Protein AF-D4LXI1-F1 (afdb_monomer_lite)

Radius of gyration: 21.71 Å; chains: 1; bounding box: 49×31×59 Å

Structure (mmCIF, N/CA/C/O backbone):
data_AF-D4LXI1-F1
#
_entry.id   AF-D4LXI1-F1
#
loop_
_atom_site.group_PDB
_atom_site.id
_atom_site.type_symbol
_atom_site.label_atom_id
_atom_site.label_alt_id
_atom_site.label_comp_id
_atom_site.label_asym_id
_atom_site.label_entity_id
_atom_site.label_seq_id
_atom_site.pdbx_PDB_ins_code
_atom_site.Cartn_x
_atom_site.Cartn_y
_atom_site.Cartn_z
_atom_site.occupancy
_atom_site.B_iso_or_equiv
_atom_site.auth_seq_id
_atom_site.auth_comp_id
_atom_site.auth_asym_id
_atom_site.auth_atom_id
_atom_site.pdbx_PDB_model_num
ATOM 1 N N . MET A 1 1 ? 16.038 -14.387 -35.114 1.00 45.03 1 MET A N 1
ATOM 2 C CA . MET A 1 1 ? 17.245 -13.726 -34.577 1.00 45.03 1 MET A CA 1
ATOM 3 C C . MET A 1 1 ? 17.012 -13.457 -33.101 1.00 45.03 1 MET A C 1
ATOM 5 O O . MET A 1 1 ? 16.134 -12.674 -32.766 1.00 45.03 1 MET A O 1
ATOM 9 N N . SER A 1 2 ? 17.693 -14.197 -32.230 1.00 58.06 2 SER A N 1
ATOM 10 C CA . SER A 1 2 ? 17.519 -14.111 -30.778 1.00 58.06 2 SER A CA 1
ATOM 11 C C . SER A 1 2 ? 18.462 -13.041 -30.242 1.00 58.06 2 SER A C 1
ATOM 13 O O . SER A 1 2 ? 19.672 -13.196 -30.340 1.00 58.06 2 SER A O 1
ATOM 15 N N . ASP A 1 3 ? 17.920 -11.965 -29.677 1.00 69.50 3 ASP A N 1
ATOM 16 C CA . ASP A 1 3 ? 18.653 -10.785 -29.184 1.00 69.50 3 ASP A CA 1
ATOM 17 C C . ASP A 1 3 ? 19.659 -11.076 -28.043 1.00 69.50 3 ASP A C 1
ATOM 19 O O . ASP A 1 3 ? 20.206 -10.149 -27.469 1.00 69.50 3 ASP A O 1
ATOM 23 N N . GLY A 1 4 ? 19.861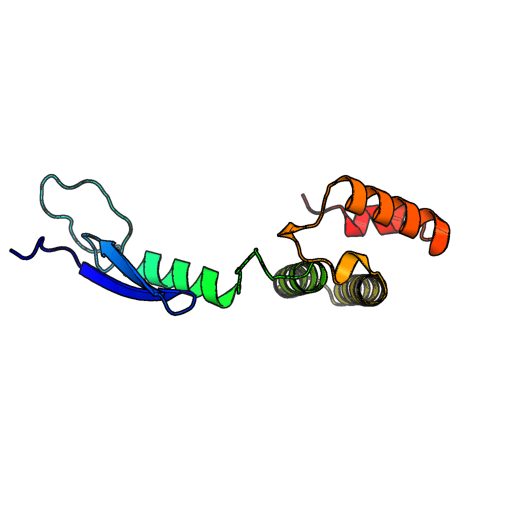 -12.335 -27.634 1.00 78.38 4 GLY A N 1
ATOM 24 C CA . GLY A 1 4 ? 20.739 -12.723 -26.517 1.00 78.38 4 GLY A CA 1
ATOM 25 C C . GLY A 1 4 ? 20.258 -12.277 -25.128 1.00 78.38 4 GLY A C 1
ATOM 26 O O . GLY A 1 4 ? 20.952 -12.484 -24.139 1.00 78.38 4 GLY A O 1
ATOM 27 N N . ARG A 1 5 ? 19.074 -11.661 -25.041 1.00 82.19 5 ARG A N 1
ATOM 28 C CA . ARG A 1 5 ? 18.458 -11.210 -23.789 1.00 82.19 5 ARG A CA 1
ATOM 29 C C . ARG A 1 5 ? 17.729 -12.351 -23.096 1.00 82.19 5 ARG A C 1
ATOM 31 O O . ARG A 1 5 ? 16.974 -13.090 -23.729 1.00 82.19 5 ARG A O 1
ATOM 38 N N . TYR A 1 6 ? 17.864 -12.412 -21.779 1.00 83.94 6 TYR A N 1
ATOM 39 C CA . TYR A 1 6 ? 17.017 -13.243 -20.941 1.00 83.94 6 TYR A CA 1
ATOM 40 C C . TYR A 1 6 ? 15.598 -12.683 -20.911 1.00 83.94 6 TYR A C 1
ATOM 42 O O . TYR A 1 6 ? 15.401 -11.463 -20.866 1.00 83.94 6 TYR A O 1
ATOM 50 N N . ARG A 1 7 ? 14.610 -13.581 -20.924 1.00 86.81 7 ARG A N 1
ATOM 51 C CA . ARG A 1 7 ? 13.185 -13.251 -20.887 1.00 86.81 7 ARG A CA 1
ATOM 52 C C . ARG A 1 7 ? 12.528 -13.930 -19.696 1.00 86.81 7 ARG A C 1
ATOM 54 O O . ARG A 1 7 ? 12.657 -15.138 -19.534 1.00 86.81 7 ARG A O 1
ATOM 61 N N . TYR A 1 8 ? 11.754 -13.161 -18.944 1.00 84.44 8 TYR A N 1
ATOM 62 C 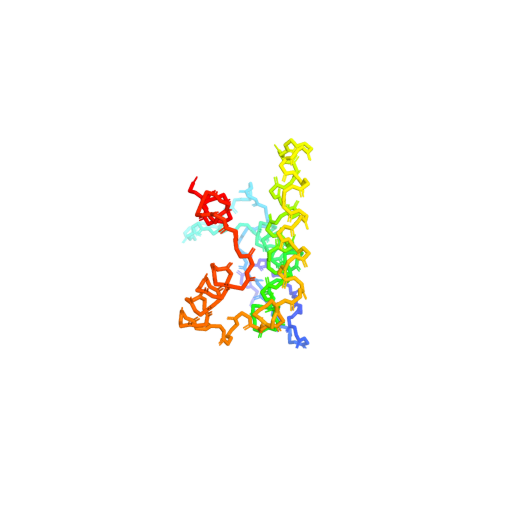CA . TYR A 1 8 ? 10.823 -13.671 -17.943 1.00 84.44 8 TYR A CA 1
ATOM 63 C C . TYR A 1 8 ? 9.401 -13.282 -18.343 1.00 84.44 8 TYR A C 1
ATOM 65 O O . TYR A 1 8 ? 9.165 -12.134 -18.722 1.00 84.44 8 TYR A O 1
ATOM 73 N N . PHE A 1 9 ? 8.454 -14.216 -18.296 1.00 85.75 9 PHE A N 1
ATOM 74 C CA . PHE A 1 9 ? 7.046 -13.934 -18.577 1.00 85.75 9 PHE A CA 1
ATOM 75 C C . PHE A 1 9 ? 6.204 -14.146 -17.323 1.00 85.75 9 PHE A C 1
ATOM 77 O O . PHE A 1 9 ? 6.465 -15.045 -16.530 1.00 85.75 9 PHE A O 1
ATOM 84 N N . TYR A 1 10 ? 5.191 -13.306 -17.154 1.00 82.31 10 TYR A N 1
ATOM 85 C CA . TYR A 1 10 ? 4.307 -13.323 -15.995 1.00 82.31 10 TYR A CA 1
ATOM 86 C C . TYR A 1 10 ? 2.915 -12.828 -16.379 1.00 82.31 10 TYR A C 1
ATOM 88 O O . TYR A 1 10 ? 2.738 -12.191 -17.419 1.00 82.31 10 TYR A O 1
ATOM 96 N N . TYR A 1 11 ? 1.921 -13.121 -15.546 1.00 75.75 11 TYR A N 1
ATOM 97 C CA . TYR A 1 11 ? 0.538 -12.714 -15.773 1.00 75.75 11 TYR A CA 1
ATOM 98 C C . TYR A 1 11 ? 0.142 -11.614 -14.797 1.00 75.75 11 TYR A C 1
ATOM 100 O O . TYR A 1 11 ? 0.356 -11.734 -13.595 1.00 75.75 11 TYR A O 1
ATOM 108 N N . VAL A 1 12 ? -0.473 -10.553 -15.318 1.00 74.44 12 VAL A N 1
ATOM 109 C CA . VAL A 1 12 ? -1.091 -9.495 -14.511 1.00 74.44 12 VAL A CA 1
ATOM 110 C C . VAL A 1 12 ? -2.523 -9.330 -14.985 1.00 74.44 12 VAL A C 1
ATOM 112 O O . VAL A 1 12 ? -2.749 -8.963 -16.139 1.00 74.44 12 VAL A O 1
ATOM 115 N N . GLY A 1 13 ? -3.492 -9.643 -14.120 1.00 66.62 13 GLY A N 1
ATOM 116 C CA . GLY A 1 13 ? -4.917 -9.520 -14.449 1.00 66.62 13 GLY A CA 1
ATOM 117 C C . GLY A 1 13 ? -5.328 -10.304 -15.703 1.00 66.62 13 GLY A C 1
ATOM 118 O O . GLY A 1 13 ? -6.078 -9.791 -16.527 1.00 66.62 13 GLY A O 1
ATOM 119 N N . GLY A 1 14 ? -4.768 -11.503 -15.903 1.00 74.94 14 GLY A N 1
ATOM 120 C CA . GLY A 1 14 ? -5.053 -12.361 -17.062 1.00 74.94 14 GLY A CA 1
ATOM 121 C C . GLY A 1 14 ? -4.330 -11.982 -18.362 1.00 74.94 14 GLY A C 1
ATOM 122 O O . GLY A 1 14 ? -4.406 -12.732 -19.330 1.00 74.94 14 GLY A O 1
ATOM 123 N N . LYS A 1 15 ? -3.582 -10.869 -18.404 1.00 79.69 15 LYS A N 1
ATOM 124 C CA . LYS A 1 15 ? -2.748 -10.492 -19.558 1.00 79.69 15 LYS A CA 1
ATOM 125 C C . LYS A 1 15 ? -1.294 -10.895 -19.331 1.00 79.69 15 LYS A C 1
ATOM 127 O O . LYS A 1 15 ? -0.710 -10.582 -18.292 1.00 79.69 15 LYS A O 1
ATOM 132 N N . GLN A 1 16 ? -0.699 -11.555 -20.323 1.00 85.38 16 GLN A N 1
ATOM 133 C CA . GLN A 1 16 ? 0.713 -11.926 -20.296 1.00 85.38 16 GLN A CA 1
ATOM 134 C C . GLN A 1 16 ? 1.595 -10.687 -20.513 1.00 85.38 16 GLN A C 1
ATOM 136 O O . GLN A 1 16 ? 1.441 -9.955 -21.491 1.00 85.38 16 GLN A O 1
ATOM 141 N N . LYS A 1 17 ? 2.555 -10.476 -19.615 1.00 85.06 17 LYS A N 1
ATOM 142 C CA . LYS A 1 17 ? 3.615 -9.470 -19.712 1.00 85.06 17 LYS A CA 1
ATOM 143 C C . LYS A 1 17 ? 4.977 -10.152 -19.798 1.00 85.06 17 LYS A C 1
ATOM 145 O O . LYS A 1 17 ? 5.150 -11.288 -19.360 1.00 85.06 17 LYS A O 1
ATOM 150 N N . ASN A 1 18 ? 5.945 -9.454 -20.390 1.00 87.69 18 ASN A N 1
ATOM 151 C CA . ASN A 1 18 ? 7.298 -9.960 -20.599 1.00 87.69 18 ASN A CA 1
ATOM 152 C C . ASN A 1 18 ? 8.326 -8.943 -20.105 1.00 87.69 18 ASN A C 1
ATOM 154 O O . ASN A 1 18 ? 8.267 -7.770 -20.470 1.00 87.69 18 ASN A O 1
ATOM 158 N N . LEU A 1 19 ? 9.278 -9.411 -19.308 1.00 85.94 19 LEU A N 1
ATOM 159 C CA . LEU A 1 19 ? 10.483 -8.691 -18.928 1.00 85.94 19 LEU A CA 1
ATOM 160 C C . LEU A 1 19 ? 11.668 -9.206 -19.730 1.00 85.94 19 LEU A C 1
ATOM 162 O O . LEU A 1 19 ? 11.776 -10.402 -19.996 1.00 85.94 19 LEU A O 1
ATOM 166 N N . TYR A 1 20 ? 12.579 -8.292 -20.047 1.00 86.38 20 TYR A N 1
ATOM 167 C CA . TYR A 1 20 ? 13.816 -8.598 -20.751 1.00 86.38 20 TYR A CA 1
ATOM 168 C C . TYR A 1 20 ? 15.003 -7.989 -20.009 1.00 86.38 20 TYR A C 1
ATOM 170 O O . TYR A 1 20 ? 14.933 -6.836 -19.575 1.00 86.38 20 TYR A O 1
ATOM 178 N N . SER A 1 21 ? 16.098 -8.735 -19.885 1.00 85.00 21 SER A N 1
ATOM 179 C CA . SER A 1 21 ? 17.365 -8.217 -19.357 1.00 85.00 21 SER A CA 1
ATOM 180 C C . SER A 1 21 ? 18.569 -8.873 -20.028 1.00 85.00 21 SER A C 1
ATOM 182 O O . SER A 1 21 ? 18.477 -9.989 -20.532 1.00 85.00 21 SER A O 1
ATOM 184 N N . TRP A 1 22 ? 19.702 -8.170 -20.042 1.00 84.75 22 TRP A N 1
ATOM 185 C CA . TRP A 1 22 ? 20.983 -8.696 -20.526 1.00 84.75 22 TRP A CA 1
ATOM 186 C C . TRP A 1 22 ? 21.732 -9.507 -19.462 1.00 84.75 22 TRP A C 1
ATOM 188 O O . TRP A 1 22 ? 22.661 -10.228 -19.806 1.00 84.75 22 TRP A O 1
ATOM 198 N N . LYS A 1 23 ? 21.323 -9.406 -18.191 1.00 85.44 23 LYS A N 1
ATOM 199 C CA . LYS A 1 23 ? 21.876 -10.165 -17.062 1.00 85.44 23 LYS A CA 1
ATOM 200 C C . LYS A 1 23 ? 20.799 -11.036 -16.428 1.00 85.44 23 LYS A C 1
ATOM 202 O O . LYS A 1 23 ? 19.687 -10.545 -16.209 1.00 85.44 23 LYS A O 1
ATOM 207 N N . LEU A 1 24 ? 21.126 -12.281 -16.090 1.00 80.38 24 LEU A N 1
ATOM 208 C CA . LEU A 1 24 ? 20.240 -13.132 -15.301 1.00 80.38 24 LEU A CA 1
ATOM 209 C C . LEU A 1 24 ? 20.410 -12.796 -13.815 1.00 80.38 24 LEU A C 1
ATOM 211 O O . LEU A 1 24 ? 19.433 -12.436 -13.158 1.00 80.38 24 LEU A O 1
ATOM 215 N N . GLU A 1 25 ? 21.653 -12.806 -13.330 1.00 78.12 25 GLU A N 1
ATOM 216 C CA . GLU A 1 25 ? 22.042 -12.422 -11.969 1.00 78.12 25 GLU A CA 1
ATOM 217 C C . GLU A 1 25 ? 22.917 -11.162 -11.934 1.00 78.12 25 GLU A C 1
ATOM 219 O O . GLU A 1 25 ? 23.502 -10.740 -12.929 1.00 78.12 25 GLU A O 1
ATOM 224 N N . LYS A 1 26 ? 23.031 -10.532 -10.758 1.00 74.31 26 LYS A N 1
ATOM 225 C CA . LYS A 1 26 ? 23.819 -9.300 -10.573 1.00 74.31 26 LYS A CA 1
ATOM 226 C C . LYS A 1 26 ? 25.289 -9.471 -10.982 1.00 74.31 26 LYS A C 1
ATOM 228 O O . LYS A 1 26 ? 25.891 -8.532 -11.505 1.00 74.31 26 LYS A O 1
ATOM 233 N N . ASN A 1 27 ? 25.826 -10.674 -10.773 1.00 75.31 27 ASN A N 1
ATOM 234 C CA . ASN A 1 27 ? 27.215 -11.026 -11.059 1.00 75.31 27 ASN A CA 1
ATOM 235 C C . ASN A 1 27 ? 27.486 -11.375 -12.534 1.00 75.31 27 ASN A C 1
ATOM 237 O O . ASN A 1 27 ? 28.638 -11.621 -12.892 1.00 75.31 27 ASN A O 1
ATOM 241 N N . ASP A 1 28 ? 26.464 -11.383 -13.397 1.00 79.38 28 ASP A N 1
ATOM 242 C CA . ASP A 1 28 ? 26.666 -11.655 -14.819 1.00 79.38 28 ASP A CA 1
ATOM 243 C C . ASP A 1 28 ? 27.426 -10.529 -15.523 1.00 79.38 28 ASP A C 1
ATOM 245 O O . ASP A 1 28 ? 27.218 -9.329 -15.288 1.00 79.38 28 ASP A O 1
ATOM 249 N N . ARG A 1 29 ? 28.288 -10.938 -16.458 1.00 72.12 29 ARG A N 1
ATOM 250 C CA . ARG A 1 29 ? 29.042 -10.036 -17.332 1.00 72.12 29 ARG A CA 1
ATOM 251 C C . ARG A 1 29 ? 28.132 -9.488 -18.430 1.00 72.12 29 ARG A C 1
ATOM 253 O O . ARG A 1 29 ? 27.375 -10.231 -19.047 1.00 72.12 29 ARG A O 1
ATOM 260 N N . LEU A 1 30 ? 28.225 -8.184 -18.695 1.00 75.88 30 LEU A N 1
ATOM 261 C CA . LEU A 1 30 ? 27.500 -7.561 -19.806 1.00 75.88 30 LEU A CA 1
ATOM 262 C C . LEU A 1 30 ? 28.202 -7.845 -21.136 1.00 75.88 30 LEU A C 1
ATOM 264 O O . LEU A 1 30 ? 29.435 -7.844 -21.180 1.00 75.88 30 LEU A O 1
ATOM 268 N N . PRO A 1 31 ? 27.443 -8.000 -22.234 1.00 76.00 31 PRO A N 1
ATOM 269 C CA . PRO A 1 31 ? 28.023 -7.947 -23.565 1.00 76.00 31 PRO A CA 1
ATOM 270 C C . PRO A 1 31 ? 28.675 -6.578 -23.805 1.00 76.00 31 PRO A C 1
ATOM 272 O O . PRO A 1 31 ? 28.153 -5.544 -23.376 1.00 76.00 31 PRO A O 1
ATOM 275 N N . ALA A 1 32 ? 29.803 -6.571 -24.518 1.00 70.50 32 ALA A N 1
ATOM 276 C CA . ALA A 1 32 ? 30.558 -5.357 -24.817 1.00 70.50 32 ALA A CA 1
ATOM 277 C C . ALA A 1 32 ? 29.672 -4.288 -25.493 1.00 70.50 32 ALA A C 1
ATOM 279 O O . ALA A 1 32 ? 28.928 -4.577 -26.432 1.00 70.50 32 ALA A O 1
ATOM 280 N N . GLY A 1 33 ? 29.734 -3.050 -24.993 1.00 71.44 33 GLY A N 1
ATOM 281 C CA . GLY A 1 33 ? 28.987 -1.909 -25.539 1.00 71.44 33 GLY A CA 1
ATOM 282 C C . GLY A 1 33 ? 27.520 -1.797 -25.102 1.00 71.44 33 GLY A C 1
ATOM 283 O O . GLY A 1 33 ? 26.806 -0.927 -25.603 1.00 71.44 33 GLY A O 1
ATOM 284 N N . LYS A 1 34 ? 27.032 -2.643 -24.182 1.00 74.50 34 LYS A N 1
ATOM 285 C CA . LYS A 1 34 ? 25.672 -2.524 -23.625 1.00 74.50 34 LYS A CA 1
ATOM 286 C C . LYS A 1 34 ? 25.658 -1.710 -22.329 1.00 74.50 34 LYS A C 1
ATOM 288 O O . LYS A 1 34 ? 26.568 -1.803 -21.513 1.00 74.50 34 LYS A O 1
ATOM 293 N N . ARG A 1 35 ? 24.595 -0.918 -22.143 1.00 72.25 35 ARG A N 1
AT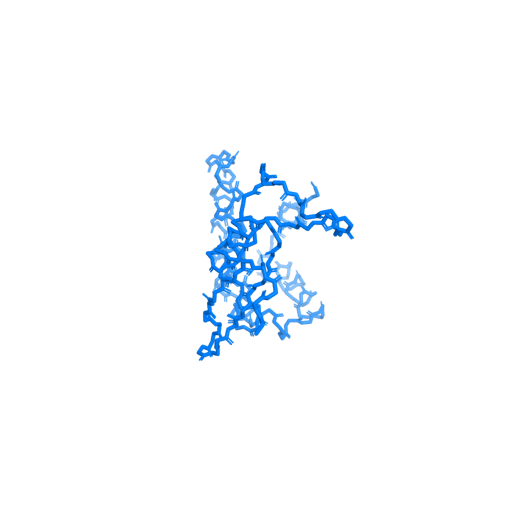OM 294 C CA . ARG A 1 35 ? 24.356 -0.144 -20.913 1.00 72.25 35 ARG A CA 1
ATOM 295 C C . ARG A 1 35 ? 24.092 -1.077 -19.736 1.00 72.25 35 ARG A C 1
ATOM 297 O O . ARG A 1 35 ? 23.491 -2.138 -19.916 1.00 72.25 35 ARG A O 1
ATOM 304 N N . GLU A 1 36 ? 24.492 -0.648 -18.543 1.00 73.44 36 GLU A N 1
ATOM 305 C CA . GLU A 1 36 ? 24.153 -1.354 -17.312 1.00 73.44 36 GLU A CA 1
ATOM 306 C C . GLU A 1 36 ? 22.638 -1.520 -17.181 1.00 73.44 36 GLU A C 1
ATOM 308 O O . GLU A 1 36 ? 21.855 -0.596 -17.413 1.00 73.44 36 GLU A O 1
ATOM 313 N N . CYS A 1 37 ? 22.220 -2.736 -16.847 1.00 74.69 37 CYS A N 1
ATOM 314 C CA . CYS A 1 37 ? 20.824 -3.089 -16.677 1.00 74.69 37 CYS A CA 1
ATOM 315 C C . CYS A 1 37 ? 20.646 -3.932 -15.417 1.00 74.69 37 CYS A C 1
ATOM 317 O O . CYS A 1 37 ? 21.522 -4.716 -15.048 1.00 74.69 37 CYS A O 1
ATOM 319 N N . VAL A 1 38 ? 19.476 -3.795 -14.796 1.00 79.62 38 VAL A N 1
ATOM 320 C CA . VAL A 1 38 ? 19.083 -4.584 -13.624 1.00 79.62 38 VAL A CA 1
ATOM 321 C C . VAL A 1 38 ? 18.977 -6.060 -14.005 1.00 79.62 38 VAL A C 1
ATOM 323 O O . VAL A 1 38 ? 18.435 -6.396 -15.065 1.00 79.62 38 VAL A O 1
ATOM 326 N N . ALA A 1 39 ? 19.490 -6.937 -13.146 1.00 84.81 39 ALA A N 1
ATOM 327 C CA . ALA A 1 39 ? 19.411 -8.379 -13.333 1.00 84.81 39 ALA A CA 1
ATOM 328 C C . ALA A 1 39 ? 17.953 -8.853 -13.400 1.00 84.81 39 ALA A C 1
ATOM 330 O O . ALA A 1 39 ? 17.079 -8.324 -12.707 1.00 84.81 39 ALA A O 1
ATOM 331 N N . LEU A 1 40 ? 17.682 -9.860 -14.233 1.00 86.25 40 LEU A N 1
ATOM 332 C CA . LEU A 1 40 ? 16.333 -10.402 -14.386 1.00 86.25 40 LEU A CA 1
ATOM 333 C C . LEU A 1 40 ? 15.786 -10.913 -13.049 1.00 86.25 40 LEU A C 1
ATOM 335 O O . LEU A 1 40 ? 14.652 -10.590 -12.709 1.00 86.25 40 LEU A O 1
ATOM 339 N N . ARG A 1 41 ? 16.624 -11.596 -12.258 1.00 82.12 41 ARG A N 1
ATOM 340 C CA . ARG A 1 41 ? 16.261 -12.112 -10.931 1.00 82.12 41 ARG A CA 1
ATOM 341 C C . ARG A 1 41 ? 15.873 -11.020 -9.940 1.00 82.12 41 ARG A C 1
ATOM 343 O O . ARG A 1 41 ? 14.962 -11.224 -9.143 1.00 82.12 41 ARG A O 1
ATOM 350 N N . GLU A 1 42 ? 16.525 -9.860 -9.991 1.00 83.19 42 GLU A N 1
ATOM 351 C CA . GLU A 1 42 ? 16.141 -8.734 -9.134 1.00 83.19 42 GLU A CA 1
ATOM 352 C C . GLU A 1 42 ? 14.791 -8.160 -9.562 1.00 83.19 42 GLU A C 1
ATOM 354 O O . GLU A 1 42 ? 13.925 -7.977 -8.713 1.00 83.19 42 GLU A O 1
ATOM 359 N N . ARG A 1 43 ? 14.544 -8.013 -10.870 1.00 79.88 43 ARG A N 1
ATOM 360 C CA . ARG A 1 43 ? 13.233 -7.575 -11.378 1.00 79.88 43 ARG A CA 1
ATOM 361 C C . ARG A 1 43 ? 12.109 -8.568 -11.086 1.00 79.88 43 ARG A C 1
ATOM 363 O O . ARG A 1 43 ? 10.992 -8.151 -10.798 1.00 79.88 43 ARG A O 1
ATOM 370 N N . GLU A 1 44 ? 12.382 -9.870 -11.168 1.00 81.12 44 GLU A N 1
ATOM 371 C CA . GLU A 1 44 ? 11.450 -10.924 -10.750 1.00 81.12 44 GLU A CA 1
ATOM 372 C C . GLU A 1 44 ? 11.127 -10.799 -9.261 1.00 81.12 44 GLU A C 1
ATOM 374 O O . GLU A 1 44 ? 9.960 -10.852 -8.881 1.00 81.12 44 GLU A O 1
ATOM 379 N N . LYS A 1 45 ? 12.145 -10.577 -8.422 1.00 78.00 45 LYS A N 1
ATOM 380 C CA . LYS A 1 45 ? 11.980 -10.398 -6.979 1.00 78.00 45 LYS A CA 1
ATOM 381 C C . LYS A 1 45 ? 11.212 -9.122 -6.648 1.00 78.00 45 LYS A C 1
ATOM 383 O O . LYS A 1 45 ? 10.352 -9.166 -5.780 1.00 78.00 45 LYS A O 1
ATOM 388 N N . GLU A 1 46 ? 11.465 -8.016 -7.344 1.00 77.06 46 GLU A N 1
ATOM 389 C CA . GLU A 1 46 ? 10.684 -6.779 -7.224 1.00 77.06 46 GLU A CA 1
ATOM 390 C C . GLU A 1 46 ? 9.227 -6.997 -7.639 1.00 77.06 46 GLU A C 1
ATOM 392 O O . GLU A 1 46 ? 8.327 -6.568 -6.925 1.00 77.06 46 GLU A O 1
ATOM 397 N N . LEU A 1 47 ? 8.976 -7.712 -8.741 1.00 74.25 47 LEU A N 1
ATOM 398 C CA . LEU A 1 47 ? 7.622 -8.085 -9.164 1.00 74.25 47 LEU A CA 1
ATOM 399 C C . LEU A 1 47 ? 6.924 -8.968 -8.135 1.00 74.25 47 LEU A C 1
ATOM 401 O O . LEU A 1 47 ? 5.757 -8.747 -7.829 1.00 74.25 47 LEU A O 1
ATOM 405 N N . GLN A 1 48 ? 7.625 -9.965 -7.599 1.00 68.56 48 GLN A N 1
ATOM 406 C CA . GLN A 1 48 ? 7.106 -10.811 -6.534 1.00 68.56 48 GLN A CA 1
ATOM 407 C C . GLN A 1 48 ? 6.832 -9.989 -5.284 1.00 68.56 48 GLN A C 1
ATOM 409 O O . GLN A 1 48 ? 5.782 -10.171 -4.687 1.00 68.56 48 GLN A O 1
ATOM 414 N N . LEU A 1 49 ? 7.705 -9.050 -4.916 1.00 66.69 49 LEU A N 1
ATOM 415 C CA . LEU A 1 49 ? 7.485 -8.159 -3.784 1.00 66.69 49 LEU A CA 1
ATOM 416 C C . LEU A 1 49 ? 6.258 -7.275 -4.016 1.00 66.69 49 LEU A C 1
ATOM 418 O O . LEU A 1 49 ? 5.411 -7.206 -3.142 1.00 66.69 49 LEU A O 1
ATOM 422 N N . GLN A 1 50 ? 6.114 -6.674 -5.198 1.00 64.00 50 GLN A N 1
ATOM 423 C CA . GLN A 1 50 ? 4.951 -5.861 -5.579 1.00 64.00 50 GLN A CA 1
ATOM 424 C C . GLN A 1 50 ? 3.652 -6.683 -5.581 1.00 64.00 50 GLN A C 1
ATOM 426 O O . GLN A 1 50 ? 2.607 -6.205 -5.138 1.00 64.00 50 GLN A O 1
ATOM 431 N N . ASN A 1 51 ? 3.720 -7.937 -6.038 1.00 62.72 51 ASN A N 1
ATOM 432 C CA . ASN A 1 51 ? 2.590 -8.861 -6.068 1.00 62.72 51 ASN A CA 1
ATOM 433 C C . ASN A 1 51 ? 2.225 -9.385 -4.667 1.00 62.72 51 ASN A C 1
ATOM 435 O O . ASN A 1 51 ? 1.049 -9.450 -4.328 1.00 62.72 51 ASN A O 1
ATOM 439 N N . LEU A 1 52 ? 3.218 -9.703 -3.831 1.00 55.75 52 LEU A N 1
ATOM 440 C CA . LEU A 1 52 ? 3.052 -10.094 -2.423 1.00 55.75 52 LEU A CA 1
ATOM 441 C C . LEU A 1 52 ? 2.560 -8.919 -1.573 1.00 55.75 52 LEU A C 1
ATOM 443 O O . LEU A 1 52 ? 1.728 -9.095 -0.689 1.00 55.75 52 LEU A O 1
ATOM 447 N N . GLN A 1 53 ? 3.020 -7.708 -1.882 1.00 58.00 53 GLN A N 1
ATOM 448 C CA . GLN A 1 53 ? 2.501 -6.460 -1.332 1.00 58.00 53 GLN A CA 1
ATOM 449 C C . GLN A 1 53 ? 1.110 -6.122 -1.875 1.00 58.00 53 GLN A C 1
ATOM 451 O O . GLN A 1 53 ? 0.532 -5.148 -1.403 1.00 58.00 53 GLN A O 1
ATOM 456 N N . GLY A 1 54 ? 0.558 -6.915 -2.808 1.00 52.12 54 GLY A N 1
ATOM 457 C CA . GLY A 1 54 ? -0.845 -6.922 -3.222 1.00 52.12 54 GLY A CA 1
ATOM 458 C C . GLY A 1 54 ? -1.352 -5.606 -3.807 1.00 52.12 54 GLY A C 1
ATOM 459 O O . GLY A 1 54 ? -2.527 -5.276 -3.632 1.00 52.12 54 GLY A O 1
ATOM 460 N N . VAL A 1 55 ? -0.486 -4.799 -4.417 1.00 52.47 55 VAL A N 1
ATOM 461 C CA . VAL A 1 55 ? -0.863 -3.461 -4.886 1.00 52.47 55 VAL A CA 1
ATOM 462 C C . VAL A 1 55 ? -1.426 -3.567 -6.303 1.00 52.47 55 VAL A C 1
ATOM 464 O O . VAL A 1 55 ? -0.755 -3.282 -7.286 1.00 52.47 55 VAL A O 1
ATOM 467 N N . ASN A 1 56 ? -2.693 -3.974 -6.402 1.00 56.12 56 ASN A N 1
ATOM 468 C CA . ASN A 1 56 ? -3.583 -3.348 -7.375 1.00 56.12 56 ASN A CA 1
ATOM 469 C C . ASN A 1 56 ? -4.185 -2.131 -6.658 1.00 56.12 56 ASN A C 1
ATOM 471 O O . ASN A 1 56 ? -5.186 -2.281 -5.953 1.00 56.12 56 ASN A O 1
ATOM 475 N N . PRO A 1 57 ? -3.579 -0.937 -6.782 1.00 55.50 57 PRO A N 1
ATOM 476 C CA . PRO A 1 57 ? -4.006 0.245 -6.034 1.00 55.50 57 PRO A CA 1
ATOM 477 C C . PRO A 1 57 ? -5.415 0.706 -6.442 1.00 55.50 57 PRO A C 1
ATOM 479 O O . PRO A 1 57 ? -6.041 1.487 -5.735 1.00 55.50 57 PRO A O 1
ATOM 482 N N . GLU A 1 58 ? -5.928 0.199 -7.567 1.00 55.00 58 GLU A N 1
ATOM 483 C CA . GLU A 1 58 ? -7.237 0.549 -8.112 1.00 55.00 58 GLU A CA 1
ATOM 484 C C . GLU A 1 58 ? -8.421 -0.019 -7.315 1.00 55.00 58 GLU A C 1
ATOM 486 O O . GLU A 1 58 ? -9.473 0.608 -7.312 1.00 55.00 58 GLU A O 1
ATOM 491 N N . LYS A 1 59 ? -8.273 -1.168 -6.635 1.00 64.88 59 LYS A N 1
ATOM 492 C CA . LYS A 1 59 ? -9.383 -1.843 -5.916 1.00 64.88 59 LYS A CA 1
ATOM 493 C C . LYS A 1 59 ? -9.169 -1.990 -4.413 1.00 64.88 59 LYS A C 1
ATOM 495 O O . LYS A 1 59 ? -9.971 -2.615 -3.729 1.00 64.88 59 LYS A O 1
ATOM 500 N N . MET A 1 60 ? -8.051 -1.485 -3.912 1.00 77.50 60 MET A N 1
ATOM 501 C CA . MET A 1 60 ? -7.676 -1.650 -2.518 1.00 77.50 60 MET A CA 1
ATOM 502 C C . MET A 1 60 ? -8.386 -0.607 -1.656 1.00 77.50 60 MET A C 1
ATOM 504 O O . MET A 1 60 ? -8.452 0.572 -2.019 1.00 77.50 60 MET A O 1
ATOM 508 N N . THR A 1 61 ? -8.918 -1.043 -0.518 1.00 84.69 61 THR A N 1
ATOM 509 C CA . THR A 1 61 ? -9.593 -0.151 0.431 1.00 84.69 61 THR A CA 1
ATOM 510 C C . THR A 1 61 ? -8.599 0.550 1.356 1.00 84.69 61 THR A C 1
ATOM 512 O O . THR A 1 61 ? -7.484 0.072 1.584 1.00 84.69 61 THR A O 1
ATOM 515 N N . VAL A 1 62 ? -8.998 1.692 1.920 1.00 83.81 62 VAL A N 1
ATOM 516 C CA . VAL A 1 62 ? -8.192 2.411 2.924 1.00 83.81 62 VAL A CA 1
ATOM 517 C C . VAL A 1 62 ? -7.878 1.511 4.125 1.00 83.81 62 VAL A C 1
ATOM 519 O O . VAL A 1 62 ? -6.763 1.547 4.642 1.00 83.81 62 VAL A O 1
ATOM 522 N N . LEU A 1 63 ? -8.825 0.666 4.541 1.00 85.81 63 LEU A N 1
ATOM 523 C CA . LEU A 1 63 ? -8.630 -0.281 5.636 1.00 85.81 63 LEU A CA 1
ATOM 524 C C . LEU A 1 63 ? -7.485 -1.258 5.357 1.00 85.81 63 LEU A C 1
ATOM 526 O O . LEU A 1 63 ? -6.581 -1.393 6.180 1.00 85.81 63 LEU A O 1
ATOM 530 N N . GLU A 1 64 ? -7.497 -1.896 4.187 1.00 82.38 64 GLU A N 1
ATOM 531 C CA . GLU A 1 64 ? -6.456 -2.851 3.802 1.00 82.38 64 GLU A CA 1
ATOM 532 C C . GLU A 1 64 ? -5.077 -2.187 3.724 1.00 82.38 64 GLU A C 1
ATOM 534 O O . GLU A 1 64 ? -4.060 -2.824 4.004 1.00 82.38 64 GLU A O 1
ATOM 539 N N . LEU A 1 65 ? -5.024 -0.901 3.357 1.00 83.31 65 LEU A N 1
ATOM 540 C CA . LEU A 1 65 ? -3.767 -0.153 3.283 1.00 83.31 65 LEU A CA 1
ATOM 541 C C . LEU A 1 65 ? -3.174 0.030 4.667 1.00 83.31 65 LEU A C 1
ATOM 543 O O . LEU A 1 65 ? -1.986 -0.221 4.874 1.00 83.31 65 LEU A O 1
ATOM 547 N N . VAL A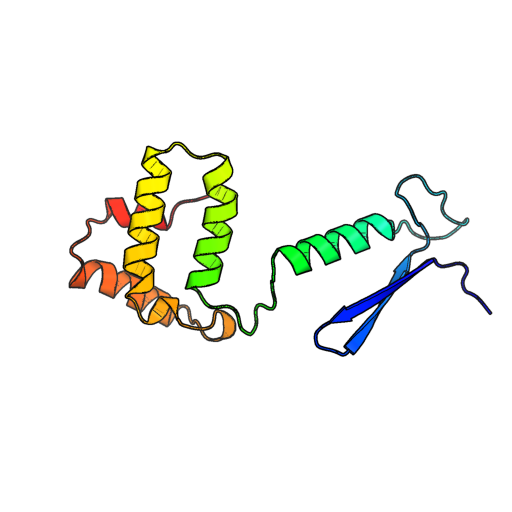 1 66 ? -4.019 0.425 5.614 1.00 82.25 66 VAL A N 1
ATOM 548 C CA . VAL A 1 66 ? -3.624 0.608 7.006 1.00 82.25 66 VAL A CA 1
ATOM 549 C C . VAL A 1 66 ? -3.246 -0.733 7.639 1.00 82.25 66 VAL A C 1
ATOM 551 O O . VAL A 1 66 ? -2.215 -0.805 8.302 1.00 82.25 66 VAL A O 1
ATOM 554 N N . GLU A 1 67 ? -3.990 -1.815 7.386 1.00 81.31 67 GLU A N 1
ATOM 555 C CA . GLU A 1 67 ? -3.646 -3.155 7.887 1.00 81.31 67 GLU A CA 1
ATOM 556 C C . GLU A 1 67 ? -2.295 -3.647 7.345 1.00 81.31 67 GLU A C 1
ATOM 558 O O . GLU A 1 67 ? -1.492 -4.172 8.115 1.00 81.31 67 GLU A O 1
ATOM 563 N N . ARG A 1 68 ? -1.976 -3.420 6.062 1.00 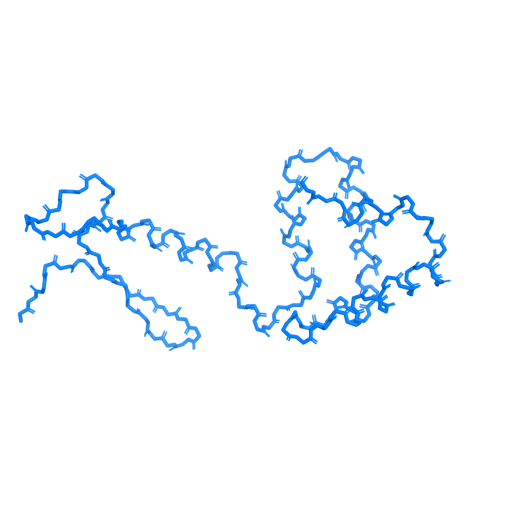76.75 68 ARG A N 1
ATOM 564 C CA . ARG A 1 68 ? -0.652 -3.768 5.506 1.00 76.75 68 ARG A CA 1
ATOM 565 C C . ARG A 1 68 ? 0.469 -2.905 6.070 1.00 76.75 68 ARG A C 1
ATOM 567 O O . ARG A 1 68 ? 1.536 -3.429 6.390 1.00 76.75 68 ARG A O 1
ATOM 574 N N . TYR A 1 69 ? 0.240 -1.600 6.205 1.00 79.81 69 TYR A N 1
ATOM 575 C CA . TYR A 1 69 ? 1.219 -0.692 6.800 1.00 79.81 69 TYR A CA 1
ATOM 576 C C . TYR A 1 69 ? 1.549 -1.104 8.239 1.00 79.81 69 TYR A C 1
ATOM 578 O O . TYR A 1 69 ? 2.719 -1.199 8.613 1.00 79.81 69 TYR A O 1
ATOM 586 N N . LEU A 1 70 ? 0.519 -1.416 9.027 1.00 76.06 70 LEU A N 1
ATOM 587 C CA . LEU A 1 70 ? 0.673 -1.883 10.398 1.00 76.06 70 LEU A CA 1
ATOM 588 C C . LEU A 1 70 ? 1.306 -3.268 10.465 1.00 76.06 70 LEU A C 1
ATOM 590 O O . LEU A 1 70 ? 2.207 -3.454 11.268 1.00 76.06 70 LEU A O 1
ATOM 594 N N . ALA A 1 71 ? 0.951 -4.199 9.576 1.00 72.62 71 ALA A N 1
ATOM 595 C CA . ALA A 1 71 ? 1.602 -5.504 9.515 1.00 72.62 71 ALA A CA 1
ATOM 596 C C . ALA A 1 71 ? 3.120 -5.376 9.341 1.00 72.62 71 ALA A C 1
ATOM 598 O O . ALA A 1 71 ? 3.854 -6.090 10.007 1.00 72.62 71 ALA A O 1
ATOM 599 N N . ILE A 1 72 ? 3.599 -4.439 8.514 1.00 73.50 72 ILE A N 1
ATOM 600 C CA . ILE A 1 72 ? 5.037 -4.175 8.338 1.00 73.50 72 ILE A CA 1
ATOM 601 C C . ILE A 1 72 ? 5.622 -3.474 9.572 1.00 73.50 72 ILE A C 1
ATOM 603 O O . ILE A 1 72 ? 6.686 -3.853 10.062 1.00 73.50 72 ILE A O 1
ATOM 607 N N . LYS A 1 73 ? 4.936 -2.450 10.090 1.00 70.06 73 LYS A N 1
ATOM 608 C CA . LYS A 1 73 ? 5.432 -1.617 11.194 1.00 70.06 73 LYS A CA 1
ATOM 609 C C . LYS A 1 73 ? 5.452 -2.359 12.532 1.00 70.06 73 LYS A C 1
ATOM 611 O O . LYS A 1 73 ? 6.388 -2.199 13.312 1.00 70.06 73 LYS A O 1
ATOM 616 N N . ASP A 1 74 ? 4.464 -3.211 12.789 1.00 69.31 74 ASP A N 1
ATOM 617 C CA . ASP A 1 74 ? 4.331 -3.979 14.024 1.00 69.31 74 ASP A CA 1
ATOM 618 C C . ASP A 1 74 ? 5.401 -5.072 14.175 1.00 69.31 74 ASP A C 1
ATOM 620 O O . ASP A 1 74 ? 5.570 -5.590 15.280 1.00 69.31 74 ASP A O 1
ATOM 624 N N . LEU A 1 75 ? 6.193 -5.401 13.145 1.00 70.94 75 LEU A N 1
ATOM 625 C CA . LEU A 1 75 ? 7.349 -6.296 13.316 1.00 70.94 75 LEU A CA 1
ATOM 626 C C . LEU A 1 75 ? 8.374 -5.734 14.317 1.00 70.94 75 LEU A C 1
ATOM 628 O O . LEU A 1 75 ? 8.961 -6.501 15.076 1.00 70.94 75 LEU A O 1
ATOM 632 N N . SER A 1 76 ? 8.538 -4.410 14.367 1.00 66.25 76 SER A N 1
ATOM 633 C CA . SER A 1 76 ? 9.604 -3.746 15.136 1.00 66.25 76 SER A CA 1
ATOM 634 C C . SER A 1 76 ? 9.102 -2.996 16.376 1.00 66.25 76 SER A C 1
ATOM 636 O O . SER A 1 76 ? 9.872 -2.316 17.052 1.00 66.25 76 SER A O 1
ATOM 638 N N . VAL A 1 77 ? 7.805 -3.081 16.680 1.00 74.31 77 VAL A N 1
ATOM 639 C CA . VAL A 1 77 ? 7.135 -2.212 17.658 1.00 74.31 77 VAL A CA 1
ATOM 640 C C . VAL A 1 77 ? 6.778 -2.956 18.955 1.00 74.31 77 VAL A C 1
ATOM 642 O O . VAL A 1 77 ? 6.404 -4.131 18.953 1.00 74.31 77 VAL A O 1
ATOM 645 N N . LYS A 1 78 ? 6.883 -2.256 20.097 1.00 70.56 78 LYS A N 1
ATOM 646 C CA . LYS A 1 78 ? 6.552 -2.781 21.437 1.00 70.56 78 LYS A CA 1
ATOM 647 C C . LYS A 1 78 ? 5.063 -3.132 21.555 1.00 70.56 78 LYS A C 1
ATOM 649 O O . LYS A 1 78 ? 4.207 -2.457 20.991 1.00 70.56 78 LYS A O 1
ATOM 654 N N . LYS A 1 79 ? 4.742 -4.150 22.367 1.00 72.31 79 LYS A N 1
ATOM 655 C CA . LYS A 1 79 ? 3.370 -4.669 22.570 1.00 72.31 79 LYS A CA 1
ATOM 656 C C . LYS A 1 79 ? 2.341 -3.589 22.950 1.00 72.31 79 LYS A C 1
ATOM 658 O O . LYS A 1 79 ? 1.198 -3.670 22.517 1.00 72.31 79 LYS A O 1
ATOM 663 N N . THR A 1 80 ? 2.746 -2.573 23.713 1.00 72.50 80 THR A N 1
ATOM 664 C CA . THR A 1 80 ? 1.886 -1.445 24.115 1.00 72.50 80 THR A CA 1
ATOM 665 C C . THR A 1 80 ? 1.420 -0.614 22.920 1.00 72.50 80 THR A C 1
ATOM 667 O O . THR A 1 80 ? 0.249 -0.266 22.815 1.00 72.50 80 THR A O 1
ATOM 670 N N . THR A 1 81 ? 2.316 -0.348 21.977 1.00 71.25 81 THR A N 1
ATOM 671 C CA . THR A 1 81 ? 2.017 0.418 20.766 1.00 71.25 81 THR A CA 1
ATOM 672 C C . THR A 1 81 ? 1.196 -0.408 19.769 1.00 71.25 81 THR A C 1
ATOM 674 O O . THR A 1 81 ? 0.293 0.143 19.145 1.00 71.25 81 THR A O 1
ATOM 677 N N . LYS A 1 82 ? 1.394 -1.737 19.711 1.00 74.25 82 LYS A N 1
ATOM 678 C CA . LYS A 1 82 ? 0.520 -2.647 18.938 1.00 74.25 82 LYS A CA 1
ATOM 679 C C . LYS A 1 82 ? -0.942 -2.565 19.386 1.00 74.25 82 LYS A C 1
ATOM 681 O O . LYS A 1 82 ? -1.845 -2.526 18.558 1.00 74.25 82 LYS A O 1
ATOM 686 N N . ALA A 1 83 ? -1.184 -2.497 20.697 1.00 75.75 83 ALA A N 1
ATOM 687 C CA . ALA A 1 83 ? -2.535 -2.346 21.242 1.00 75.75 83 ALA A CA 1
ATOM 688 C C . ALA A 1 83 ? -3.174 -0.999 20.845 1.00 75.75 83 ALA A C 1
ATOM 690 O O . ALA A 1 83 ? -4.368 -0.938 20.538 1.00 75.75 83 ALA A O 1
ATOM 691 N N . GLY A 1 84 ? -2.370 0.069 20.778 1.00 77.06 84 GLY A N 1
ATOM 692 C CA . GLY A 1 84 ? -2.792 1.364 20.238 1.00 77.06 84 GLY A CA 1
ATOM 693 C C . GLY A 1 84 ? -3.195 1.271 18.764 1.00 77.06 84 GLY A C 1
ATOM 694 O O . GLY A 1 84 ? -4.302 1.670 18.405 1.00 77.06 84 GLY A O 1
ATOM 695 N N . HIS A 1 85 ? -2.352 0.662 17.925 1.00 78.38 85 HIS A N 1
ATOM 696 C CA . HIS A 1 85 ? -2.650 0.429 16.508 1.00 78.38 85 HIS A CA 1
ATOM 697 C C . HIS A 1 85 ? -3.928 -0.398 16.305 1.00 78.38 85 HIS A C 1
ATOM 699 O O . HIS A 1 85 ? -4.772 -0.043 15.483 1.00 78.38 85 HIS A O 1
ATOM 705 N N . GLN A 1 86 ? -4.127 -1.451 17.103 1.00 80.81 86 GLN A N 1
ATOM 706 C CA . GLN A 1 86 ? -5.337 -2.275 17.050 1.00 80.81 86 GLN A CA 1
ATOM 707 C C . GLN A 1 86 ? -6.600 -1.482 17.415 1.00 80.81 86 GLN A C 1
ATOM 709 O O . GLN A 1 86 ? -7.662 -1.680 16.823 1.00 80.81 86 GLN A O 1
ATOM 714 N N . THR A 1 87 ? -6.486 -0.559 18.371 1.00 80.56 87 THR A N 1
ATOM 715 C CA . THR A 1 87 ? -7.588 0.330 18.757 1.00 80.56 87 THR A CA 1
ATOM 716 C C . THR A 1 87 ? -7.947 1.272 17.609 1.00 80.56 87 THR A C 1
ATOM 718 O O . THR A 1 87 ? -9.124 1.407 17.277 1.00 80.56 87 THR A O 1
ATOM 721 N N . VAL A 1 88 ? -6.943 1.865 16.950 1.00 78.81 88 VAL A N 1
ATOM 722 C CA . VAL A 1 88 ? -7.140 2.718 15.766 1.00 78.81 88 VAL A CA 1
ATOM 723 C C . VAL A 1 88 ? -7.778 1.928 14.623 1.00 78.81 88 VAL A C 1
ATOM 725 O O . VAL A 1 88 ? -8.737 2.408 14.027 1.00 78.81 88 VAL A O 1
ATOM 728 N N . LEU A 1 89 ? -7.333 0.693 14.368 1.00 83.81 89 LEU A N 1
ATOM 729 C CA . LEU A 1 89 ? -7.945 -0.185 13.366 1.00 83.81 89 LEU A CA 1
ATOM 730 C C . LEU A 1 89 ? -9.419 -0.467 13.659 1.00 83.81 89 LEU A C 1
ATOM 732 O O . LEU A 1 89 ? -10.241 -0.404 12.753 1.00 83.81 89 LEU A O 1
ATOM 736 N N . ASN A 1 90 ? -9.777 -0.756 14.909 1.00 84.06 90 ASN A N 1
ATOM 737 C CA . ASN A 1 90 ? -11.168 -1.036 15.273 1.00 84.06 90 ASN A CA 1
ATOM 738 C C . ASN A 1 90 ? -12.077 0.191 15.126 1.00 84.06 90 ASN A C 1
ATOM 740 O O . ASN A 1 90 ? -13.250 0.040 14.792 1.00 84.06 90 ASN A O 1
ATOM 744 N N . VAL A 1 91 ? -11.547 1.391 15.369 1.00 82.75 91 VAL A N 1
ATOM 745 C CA . VAL A 1 91 ? -12.260 2.653 15.123 1.00 82.75 91 VAL A CA 1
ATOM 746 C C . VAL A 1 91 ? -12.414 2.867 13.622 1.00 82.75 91 VAL A C 1
ATOM 748 O O . VAL A 1 91 ? -13.523 3.074 13.143 1.00 82.75 91 VAL A O 1
ATOM 751 N N . LEU A 1 92 ? -11.323 2.716 12.869 1.00 83.94 92 LEU A N 1
ATOM 752 C CA . LEU A 1 92 ? -11.313 2.869 11.421 1.00 83.94 92 LEU A CA 1
ATOM 753 C C . LEU A 1 92 ? -12.293 1.890 10.749 1.00 83.94 92 LEU A C 1
ATOM 755 O O . LEU A 1 92 ? -13.062 2.303 9.894 1.00 83.94 92 LEU A O 1
ATOM 759 N N . LYS A 1 93 ? -12.372 0.629 11.196 1.00 85.06 93 LYS A N 1
ATOM 760 C CA . LYS A 1 93 ? -13.315 -0.386 10.677 1.00 85.06 93 LYS A CA 1
ATOM 761 C C . LYS A 1 93 ? -14.790 0.013 10.770 1.00 85.06 93 LYS A C 1
ATOM 763 O O . LYS A 1 93 ? -15.592 -0.490 9.987 1.00 85.06 93 LYS A O 1
ATOM 768 N N . LYS A 1 94 ? -15.158 0.884 11.713 1.00 84.00 94 LYS A N 1
ATOM 769 C CA . LYS A 1 94 ? -16.537 1.377 11.874 1.00 84.00 94 LYS A CA 1
ATOM 770 C C . LYS A 1 94 ? -16.854 2.549 10.944 1.00 84.00 94 LYS A C 1
ATOM 772 O O . LYS A 1 94 ? -18.022 2.866 10.736 1.00 84.00 94 LYS A O 1
ATOM 777 N N . GLU A 1 95 ? -15.831 3.172 10.372 1.00 83.00 95 GLU A N 1
ATOM 778 C CA . GLU A 1 95 ? -15.962 4.380 9.577 1.00 83.00 95 GLU A CA 1
ATOM 779 C C . GLU A 1 95 ? -16.131 4.065 8.090 1.00 83.00 95 GLU A C 1
ATOM 781 O O . GLU A 1 95 ? -15.406 3.258 7.505 1.00 83.00 95 GLU A O 1
ATOM 786 N N . LYS A 1 96 ? -17.055 4.780 7.434 1.00 84.44 96 LYS A N 1
ATOM 787 C CA . LYS A 1 96 ? -17.294 4.649 5.984 1.00 84.44 96 LYS A CA 1
ATOM 788 C C . LYS A 1 96 ? -16.038 4.946 5.161 1.00 84.44 96 LYS A C 1
ATOM 790 O O . LYS A 1 96 ? -15.834 4.335 4.118 1.00 84.44 96 LYS A O 1
ATOM 795 N N . PHE A 1 97 ? -15.184 5.842 5.660 1.00 84.56 97 PHE A N 1
ATOM 796 C CA . PHE A 1 97 ? -13.906 6.202 5.046 1.00 84.56 97 PHE A CA 1
ATOM 797 C C . PHE A 1 97 ? -12.982 4.990 4.846 1.00 84.56 97 PHE A C 1
ATOM 799 O O . PHE A 1 97 ? -12.294 4.896 3.836 1.00 84.56 97 PHE A O 1
ATOM 806 N N . ALA A 1 98 ? -13.005 4.020 5.763 1.00 84.31 98 ALA A N 1
ATOM 807 C CA . ALA A 1 98 ? -12.136 2.850 5.703 1.00 84.31 98 ALA A CA 1
ATOM 808 C C . ALA A 1 98 ? -12.503 1.874 4.579 1.00 84.31 98 ALA A C 1
ATOM 810 O O . ALA A 1 98 ? -11.636 1.186 4.045 1.00 84.31 98 ALA A O 1
ATOM 811 N N . GLN A 1 99 ? -13.784 1.830 4.212 1.00 85.94 99 GLN A N 1
ATOM 812 C CA . GLN A 1 99 ? -14.301 0.982 3.139 1.00 85.94 99 GLN A CA 1
ATOM 813 C C . GLN A 1 99 ? -14.159 1.630 1.755 1.00 85.94 99 GLN A C 1
ATOM 815 O O . GLN A 1 99 ? -14.429 0.981 0.747 1.00 85.94 99 GLN A O 1
ATOM 820 N N . MET A 1 100 ? -13.743 2.900 1.683 1.00 84.69 100 MET A N 1
ATOM 821 C CA . MET A 1 100 ? -13.522 3.573 0.407 1.00 84.69 100 MET A CA 1
ATOM 822 C C . MET A 1 100 ? -12.301 2.992 -0.306 1.00 84.69 100 MET A C 1
ATOM 824 O O . MET A 1 100 ? -11.270 2.712 0.305 1.00 84.69 100 MET A O 1
ATOM 828 N N . GLU A 1 101 ? -12.415 2.848 -1.624 1.00 84.69 101 GLU A N 1
ATOM 829 C CA . GLU A 1 101 ? -11.286 2.522 -2.492 1.00 84.69 101 GLU A CA 1
ATOM 830 C C . GLU A 1 101 ? -10.307 3.697 -2.511 1.00 84.69 101 GLU A C 1
ATOM 832 O O . GLU A 1 101 ? -10.716 4.838 -2.742 1.00 84.69 101 GLU A O 1
ATOM 837 N N . ILE A 1 102 ? -9.013 3.426 -2.332 1.00 81.50 102 ILE A N 1
ATOM 838 C CA . ILE A 1 102 ? -7.960 4.456 -2.271 1.00 81.50 102 ILE A CA 1
ATOM 839 C C . ILE A 1 102 ? -7.986 5.344 -3.521 1.00 81.50 102 ILE A C 1
ATOM 841 O O . ILE A 1 102 ? -7.797 6.553 -3.425 1.00 81.50 102 ILE A O 1
ATOM 845 N N . SER A 1 103 ? -8.301 4.772 -4.689 1.00 77.12 103 SER A N 1
ATOM 846 C CA . SER A 1 103 ? -8.400 5.519 -5.947 1.00 77.12 103 SER A CA 1
ATOM 847 C C . SER A 1 103 ? -9.505 6.586 -5.961 1.00 77.12 103 SER A C 1
ATOM 849 O O . SER A 1 103 ? -9.454 7.493 -6.791 1.00 77.12 103 SER A O 1
ATOM 851 N N . LYS A 1 104 ? -10.522 6.472 -5.100 1.00 80.50 104 LYS A N 1
ATOM 852 C CA . LYS A 1 104 ? -11.659 7.404 -5.019 1.00 80.50 104 LYS A CA 1
ATOM 853 C C . LYS A 1 104 ? -11.536 8.397 -3.865 1.00 80.50 104 LYS A C 1
ATOM 855 O O . LYS A 1 104 ? -12.330 9.332 -3.801 1.00 80.50 104 LYS A O 1
ATOM 860 N N . VAL A 1 105 ? -10.571 8.204 -2.967 1.00 81.50 105 VAL A N 1
ATOM 861 C CA . VAL A 1 105 ? -10.373 9.067 -1.801 1.00 81.50 105 VAL A CA 1
ATOM 862 C C . VAL A 1 105 ? -9.820 10.417 -2.243 1.00 81.50 105 VAL A C 1
ATOM 864 O O . VAL A 1 105 ? -8.740 10.504 -2.827 1.00 81.50 105 VAL A O 1
ATOM 867 N N . LYS A 1 106 ? -10.543 11.493 -1.923 1.00 85.56 106 LYS A N 1
ATOM 868 C CA . LYS A 1 106 ? -10.059 12.864 -2.099 1.00 85.56 106 LYS A CA 1
ATOM 869 C C . LYS A 1 106 ? -9.508 13.418 -0.791 1.00 85.56 106 LYS A C 1
ATOM 871 O O . LYS A 1 106 ? -9.872 13.003 0.307 1.00 85.56 106 LYS A O 1
ATOM 876 N N . VAL A 1 107 ? -8.690 14.463 -0.910 1.00 82.19 107 VAL A N 1
ATOM 877 C CA . VAL A 1 107 ? -8.181 15.218 0.248 1.00 82.19 107 VAL A CA 1
ATOM 878 C C . VAL A 1 107 ? -9.328 15.799 1.091 1.00 82.19 107 VAL A C 1
ATOM 880 O O . VAL A 1 107 ? -9.207 15.903 2.308 1.00 82.19 107 VAL A O 1
ATOM 883 N N . SER A 1 108 ? -10.458 16.152 0.468 1.00 83.56 108 SER A N 1
ATOM 884 C CA . SER A 1 108 ? -11.669 16.589 1.175 1.00 83.56 108 SER A CA 1
ATOM 885 C C . SER A 1 108 ? -12.233 15.505 2.090 1.00 83.56 108 SER A C 1
ATOM 887 O O . SER A 1 108 ? -12.585 15.806 3.226 1.00 83.56 108 SER A O 1
ATOM 889 N N . ASP A 1 109 ? -12.260 14.254 1.629 1.00 81.25 109 ASP A N 1
ATOM 890 C CA . ASP A 1 109 ? -12.801 13.127 2.394 1.00 81.25 109 ASP A CA 1
ATOM 891 C C . ASP A 1 109 ? -11.919 12.835 3.613 1.00 81.25 109 ASP A C 1
ATOM 893 O O . ASP A 1 109 ? -12.427 12.613 4.709 1.00 81.25 109 ASP A O 1
ATOM 897 N N . ALA A 1 110 ? -10.595 12.950 3.455 1.00 81.50 110 ALA A N 1
ATOM 898 C CA . ALA A 1 110 ? -9.648 12.840 4.565 1.00 81.50 110 ALA A CA 1
ATOM 899 C C . ALA A 1 110 ? -9.824 13.963 5.606 1.00 81.50 110 ALA A C 1
ATOM 901 O O . ALA A 1 110 ? -9.760 13.715 6.810 1.00 81.50 110 ALA A O 1
ATOM 902 N N . LYS A 1 111 ? -10.087 15.202 5.165 1.00 82.69 111 LYS A N 1
ATOM 903 C CA . LYS A 1 111 ? -10.376 16.329 6.071 1.00 82.69 111 LYS A CA 1
ATOM 904 C C . LYS A 1 111 ? -11.693 16.134 6.821 1.00 82.69 111 LYS A C 1
ATOM 906 O O . LYS A 1 111 ? -11.740 16.380 8.022 1.00 82.69 111 LYS A O 1
ATOM 911 N N . LEU A 1 112 ? -12.740 15.675 6.135 1.00 84.94 112 LEU A N 1
ATOM 912 C CA . LEU A 1 112 ? -14.031 15.365 6.755 1.00 84.94 112 LEU A CA 1
ATOM 913 C C . LEU A 1 112 ? -13.891 14.254 7.795 1.00 84.94 112 LEU A C 1
ATOM 915 O O . LEU A 1 112 ? -14.424 14.379 8.892 1.00 84.94 112 LEU A O 1
ATOM 919 N N . PHE A 1 113 ? -13.117 13.215 7.482 1.00 83.00 113 PHE A N 1
ATOM 920 C CA . PHE A 1 113 ? -12.791 12.150 8.424 1.00 83.00 113 PHE A CA 1
ATOM 921 C C . PHE A 1 113 ? -12.089 12.680 9.685 1.00 83.00 113 PHE A C 1
ATOM 923 O O . PHE A 1 113 ? -12.489 12.341 10.796 1.00 83.00 113 PHE A O 1
ATOM 930 N N . LEU A 1 114 ? -11.098 13.565 9.536 1.00 79.88 114 LEU A N 1
ATOM 931 C CA . LEU A 1 114 ? -10.402 14.188 10.669 1.00 79.88 114 LEU A CA 1
ATOM 932 C C . LEU A 1 114 ? -11.336 15.039 11.543 1.00 79.88 114 LEU A C 1
ATOM 934 O O . LEU A 1 114 ? -11.300 14.924 12.766 1.00 79.88 114 LEU A O 1
ATOM 938 N N . ILE A 1 115 ? -12.188 15.865 10.926 1.00 82.56 115 ILE A N 1
ATOM 939 C CA . ILE A 1 115 ? -13.169 16.692 11.647 1.00 82.56 115 ILE A CA 1
ATOM 940 C C . ILE A 1 115 ? -14.159 15.800 12.399 1.00 82.56 115 ILE A C 1
ATOM 942 O O . ILE A 1 115 ? -14.449 16.050 13.568 1.00 82.56 115 ILE A O 1
ATOM 946 N N . LYS A 1 116 ? -14.633 14.732 11.755 1.00 79.81 116 LYS A N 1
ATOM 947 C CA . LYS A 1 116 ? -15.569 13.781 12.351 1.00 79.81 116 LYS A CA 1
ATOM 948 C C . LYS A 1 116 ? -14.957 13.064 13.555 1.00 79.81 116 LYS A C 1
ATOM 950 O O . LYS A 1 116 ? -15.573 13.031 14.613 1.00 79.81 116 LYS A O 1
ATOM 955 N N . LEU A 1 117 ? -13.720 12.578 13.442 1.00 76.94 117 LEU A N 1
ATOM 956 C CA . LEU A 1 117 ? -12.992 11.981 14.569 1.00 76.94 117 LEU A CA 1
ATOM 957 C C . LEU A 1 117 ? -12.845 12.942 15.758 1.00 76.94 117 LEU A C 1
ATOM 959 O O . LEU A 1 117 ? -12.863 12.506 16.908 1.00 76.94 117 LEU A O 1
ATOM 963 N N . GLN A 1 118 ? -12.697 14.240 15.486 1.00 70.25 118 GLN A N 1
ATOM 964 C CA . GLN A 1 118 ? -12.587 15.264 16.520 1.00 70.25 118 GLN A CA 1
ATOM 965 C C . GLN A 1 118 ? -13.944 15.605 17.163 1.00 70.25 118 GLN A C 1
ATOM 967 O O . GLN A 1 118 ? -13.989 15.866 18.363 1.00 70.25 118 GLN A O 1
ATOM 972 N N . GLN A 1 119 ? -15.034 15.608 16.388 1.00 69.75 119 GLN A N 1
ATOM 973 C CA . GLN A 1 119 ? -16.373 16.004 16.843 1.00 69.75 119 GLN A CA 1
ATOM 974 C C . GLN A 1 119 ? -17.184 14.858 17.471 1.00 69.75 119 GLN A C 1
ATOM 976 O O . GLN A 1 119 ? -17.819 15.071 18.499 1.00 69.75 119 GLN A O 1
ATOM 981 N N . GLU A 1 120 ? -17.177 13.662 16.876 1.00 61.81 120 GLU A N 1
ATOM 982 C CA . GLU A 1 120 ? -18.013 12.523 17.301 1.00 61.81 120 GLU A CA 1
ATOM 983 C C . GLU A 1 120 ? -17.337 11.642 18.363 1.00 61.81 120 GLU A C 1
ATOM 985 O O . GLU A 1 120 ? -18.001 11.153 19.272 1.00 61.81 120 GLU A O 1
ATOM 990 N N . ASP A 1 121 ? -16.018 11.445 18.281 1.00 56.84 121 ASP A N 1
ATOM 991 C CA . ASP A 1 121 ? -15.296 10.488 19.137 1.00 56.84 121 ASP A CA 1
ATOM 992 C C . ASP A 1 121 ? -14.651 11.138 20.380 1.00 56.84 121 ASP A C 1
ATOM 994 O O . ASP A 1 121 ? -14.095 10.435 21.225 1.00 56.84 121 ASP A O 1
ATOM 998 N N . GLY A 1 122 ? -14.675 12.475 20.495 1.00 55.81 122 GLY A N 1
ATOM 999 C CA . GLY A 1 122 ? -14.116 13.220 21.636 1.00 55.81 122 GLY A CA 1
ATOM 1000 C C . GLY A 1 122 ? -12.621 12.975 21.899 1.00 55.81 122 GLY A C 1
ATOM 1001 O O . GLY A 1 122 ? -12.107 13.297 22.973 1.00 55.81 122 GLY A O 1
ATOM 1002 N N . LYS A 1 123 ? -11.897 12.374 20.944 1.00 55.53 123 LYS A N 1
ATOM 1003 C CA . LYS A 1 123 ? -10.491 11.995 21.109 1.00 55.53 123 LYS A CA 1
ATOM 1004 C C . LYS A 1 123 ? -9.610 13.237 21.036 1.00 55.53 123 LYS A C 1
ATOM 1006 O O . LYS A 1 123 ? -9.462 13.856 19.987 1.00 55.53 123 LYS A O 1
ATOM 1011 N N . SER A 1 124 ? -9.010 13.579 22.176 1.00 46.28 124 SER A N 1
ATOM 1012 C CA . SER A 1 124 ? -8.085 14.705 22.321 1.00 46.28 124 SER A CA 1
ATOM 1013 C C . SER A 1 124 ? -6.962 14.670 21.276 1.00 46.28 124 SER A C 1
ATOM 1015 O O . SER A 1 124 ? -6.419 13.606 20.957 1.00 46.28 124 SER A O 1
ATOM 1017 N N . TYR A 1 125 ? -6.602 15.863 20.794 1.00 47.75 125 TYR A N 1
ATOM 1018 C CA . TYR A 1 125 ? -5.598 16.194 19.774 1.00 47.75 125 TYR A CA 1
ATOM 1019 C C . TYR A 1 125 ? -4.308 15.346 19.852 1.00 47.75 125 TYR A C 1
ATOM 1021 O O . TYR A 1 125 ? -3.753 14.956 18.826 1.00 47.75 125 TYR A O 1
ATOM 1029 N N . SER A 1 126 ? -3.866 14.962 21.054 1.00 47.94 126 SER A N 1
ATOM 1030 C CA . SER A 1 126 ? -2.688 14.110 21.293 1.00 47.94 126 SER A CA 1
ATOM 1031 C C . SER A 1 126 ? -2.784 12.695 20.696 1.00 47.94 126 SER A C 1
ATOM 1033 O O . SER A 1 126 ? -1.768 12.126 20.307 1.00 47.94 126 SER A O 1
ATOM 1035 N N . THR A 1 127 ? -3.989 12.128 20.573 1.00 50.19 127 THR A N 1
ATOM 1036 C CA . THR A 1 127 ? -4.207 10.790 19.980 1.00 50.19 127 THR A CA 1
ATOM 1037 C C . THR A 1 127 ? -4.106 10.831 18.452 1.00 50.19 127 THR A C 1
ATOM 1039 O O . THR A 1 127 ? -3.661 9.873 17.822 1.00 50.19 127 THR A O 1
ATOM 1042 N N . ILE A 1 128 ? -4.463 11.970 17.850 1.00 52.91 128 ILE A N 1
ATOM 1043 C CA . ILE A 1 128 ? -4.450 12.183 16.398 1.00 52.91 128 ILE A CA 1
ATOM 1044 C C . ILE A 1 128 ? -3.009 12.374 15.896 1.00 52.91 128 ILE A C 1
ATOM 1046 O O . ILE A 1 128 ? -2.648 11.827 14.856 1.00 52.91 128 ILE A O 1
ATOM 1050 N N . HIS A 1 129 ? -2.145 13.048 16.667 1.00 48.34 129 HIS A N 1
ATOM 1051 C CA . HIS A 1 129 ? -0.715 13.190 16.338 1.00 48.34 129 HIS A CA 1
ATOM 1052 C C . HIS A 1 129 ? 0.038 11.854 16.298 1.00 48.34 129 HIS A C 1
ATOM 1054 O O . HIS A 1 129 ? 0.902 11.671 15.448 1.00 48.34 129 HIS A O 1
ATOM 1060 N N . ILE A 1 130 ? -0.332 10.884 17.139 1.00 45.25 130 ILE A N 1
ATOM 1061 C CA . ILE A 1 130 ? 0.240 9.525 17.094 1.00 45.25 130 ILE A CA 1
ATOM 1062 C C . ILE A 1 130 ? -0.212 8.772 15.828 1.00 45.25 130 ILE A C 1
ATOM 1064 O O . ILE A 1 130 ? 0.547 7.976 15.277 1.00 45.25 130 ILE A O 1
ATOM 1068 N N . SER A 1 131 ? -1.431 9.031 15.345 1.00 47.53 131 SER A N 1
ATOM 1069 C CA . SER A 1 131 ? -1.993 8.377 14.154 1.00 47.53 131 SER A CA 1
ATOM 1070 C C . SER A 1 131 ? -1.523 8.995 12.831 1.00 47.53 131 SER A C 1
ATOM 1072 O O . SER A 1 131 ? -1.526 8.302 11.816 1.00 47.53 131 SER A O 1
ATOM 1074 N N . SER A 1 132 ? -1.134 10.272 12.832 1.00 48.88 132 SER A N 1
ATOM 1075 C CA . SER A 1 132 ? -0.669 11.005 11.643 1.00 48.88 132 SER A CA 1
ATOM 1076 C C . SER A 1 132 ? 0.857 11.171 11.583 1.00 48.88 132 SER A C 1
ATOM 1078 O O . SER A 1 132 ? 1.388 11.587 10.557 1.00 48.88 132 SER A O 1
ATOM 1080 N N . GLY A 1 133 ? 1.568 10.877 12.676 1.00 39.00 133 GLY A N 1
ATOM 1081 C CA . GLY A 1 133 ? 2.997 11.142 12.835 1.00 39.00 133 GLY A CA 1
ATOM 1082 C C . GLY A 1 133 ? 3.870 9.906 12.653 1.00 39.00 133 GLY A C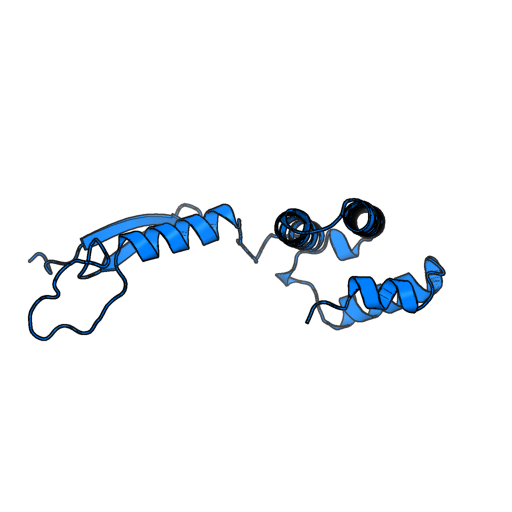 1
ATOM 1083 O O . GLY A 1 133 ? 4.146 9.181 13.608 1.00 39.00 133 GLY A O 1
ATOM 1084 N N . VAL A 1 134 ? 4.355 9.697 11.430 1.00 34.69 134 VAL A N 1
ATOM 1085 C CA . VAL A 1 134 ? 5.544 8.879 11.152 1.00 34.69 134 VAL A CA 1
ATOM 1086 C C . VAL A 1 134 ? 6.277 9.544 9.989 1.00 34.69 134 VAL A C 1
ATOM 1088 O O . VAL A 1 134 ? 5.997 9.264 8.826 1.00 34.69 134 VAL A O 1
ATOM 1091 N N . TYR A 1 135 ? 7.136 10.501 10.336 1.00 37.09 135 TYR A N 1
ATOM 1092 C CA . TYR A 1 135 ? 8.269 10.910 9.510 1.00 37.09 135 TYR A CA 1
ATOM 1093 C C . TYR A 1 135 ? 9.479 10.062 9.900 1.00 37.09 135 TYR A C 1
ATOM 1095 O O . TYR A 1 135 ? 9.559 9.694 11.098 1.00 37.09 135 TYR A O 1
#

InterPro domains:
  IPR004191 Integrase, Tn916-type, N-terminal DNA binding [PF02920] (2-48)
  IPR010998 Integrase/recombinase, N-terminal [G3DSA:1.10.150.130] (55-134)
  IPR016177 DNA-binding domain superfamily [SSF54171] (3-48)

Secondary structure (DSSP, 8-state):
---S-EEEEEEETTEEEEEEES-SSTTPPPPTTPPP---HHHHHHHHHHHHHTT--TTT-BHHHHHHHHHHHHTTSS-HHHHHHHHHHHHHHTTSGGGGSBGGG--HHHHHHHHHHHHHTS---HHHHHHHH---

Foldseek 3Di:
DDPCWDKDWDDDPNDIDIDTDNAQDPPDDHDPPDDDDDHPVVVVVVVVVVVVLVPPLQADFQLVVLVSVCVVVVVPDDPVVNVLSVVVSVVLVVDPNRRDRNVPDDPVNVVVVVVCCVPPVVDDPVSVCSVVDDD

Organism: NCBI:txid657314

Sequence (135 aa):
MSDGRYRYFYYVGGKQKNLYSWKLEKNDRLPAGKRECVALREREKELQLQNLQGVNPEKMTVLELVERYLAIKDLSVKKTTKAGHQTVLNVLKKEKFAQMEISKVKVSDAKLFLIKLQQEDGKSYSTIHISSGVY

pLDDT: mean 73.47, std 12.51, range [34.69, 87.69]

=== Feature glossary ===
The record interleaves many kinds of information about one protein. Here is each kind framed as the question it answers.

Q: What are the backbone torsion angles?
A: φ (phi) and ψ (psi) are the two rotatable backbone dihedrals per residue: φ is the C(i-1)–N–Cα–C torsion, ψ is the N–Cα–C–N(i+1) torsion, both in degrees on (−180°, 180°]. α-helical residues cluster near (−60°, −45°); β-strand residues near (−120°, +130°). A Ramachandran plot is simply a scatter of (φ, ψ) for every residue.

Q: What is the amino-acid chain?
A: This is the polypeptide sequence — one letter per residue, N-terminus first. Length ranges from a few dozen residues for small domains to over a thousand for large multi-domain proteins.

Q: How mobile is each atom in the crystal?
A: For experimental (PDB) structures, the B-factor (temperature factor) quantifies the positional spread of each atom in the crystal — a combination of thermal vibration and static disorder — in units of Å². High B-factors mark flexible loops or poorly resolved regions; low B-factors mark the rigid, well-ordered core.

Q: Are the domains correctly placed relative to each other?
A: Predicted Aligned Error (PAE) is an AlphaFold confidence matrix: entry (i, j) is the expected error in the position of residue j, in ångströms, when the prediction is superimposed on the true structure at residue i. Low PAE within a block of residues means that block is internally rigid and well-predicted; high PAE between two blocks means their relative placement is uncertain even if each block individually is confident.

Q: How confident is the AlphaFold model at each residue?
A: pLDDT is the predicted lDDT-Cα score: AlphaFold's confidence that the local environment of each residue (all inter-atomic distances within 15 Å) is correctly placed. It is a per-residue number between 0 and 100, with higher meaning more reliable.

Q: What family and function is it annotated with?
A: Functional annotations link the protein to curated databases. InterPro entries identify conserved domains and families by matching the sequence against member-database signatures (Pfam, PROSITE, CDD, …). Gene Ontology (GO) terms describe molecular function, biological process, and cellular component in a controlled vocabulary. CATH places the structure in a hierarchical fold classification (Class/Architecture/Topology/Homologous-superfamily). The organism is the source species.

Q: How big and how compact is the whole molecule?
A: Three whole-structure scalars: the radius of gyration (RMS distance of Cα from centroid, in Å), the count of Cα–Cα contacts (pairs closer than 8 Å and separated by more than four residues in sequence — i.e. tertiary, not local, contacts), and the bounding-box dimensions. Together they distinguish compact globular folds from extended fibres or disordered chains.

Q: What known structures does this most resemble?
A: The Foldseek neighbor list gives the closest experimentally determined structures in the PDB, ranked by structural alignment. TM-score near 1 means near-identical fold; near 0.3 means only rough topology match. This is how one finds what a novel AlphaFold prediction most resembles in the solved-structure universe.

Q: Which residues are buried vs exposed?
A: SASA measures how much of the protein is reachable by solvent. It is computed by rolling a water-sized probe over the atomic surface and summing the exposed area (Å²). Per-residue SASA distinguishes core (buried, low SASA) from surface (exposed, high SASA) residues; total SASA is a whole-molecule size measure.

Q: Which residues are in helices, strands, or loops?
A: Eight-state secondary structure (DSSP): H is the canonical α-helix, G the tighter 3₁₀-helix, I the wider π-helix; E/B are β-structure, T and S are turns and bends, and '-' is everything else. DSSP derives these from the pattern of main-chain N–H···O=C hydrogen bonds, not from the sequence.

Q: Where is each backbone atom in 3D?
A: Structure coordinates are given as an mmCIF _atom_site loop: one row per atom with element, residue name, chain id, sequence number, and x/y/z position in Å. Only the four main-chain atoms per residue are included here; side chains are omitted to keep the record compact.

Q: What if only a Cα trace is available?
A: Three-state secondary structure (P-SEA) collapses the eight DSSP classes into helix (a), strand (b), and coil (c). P-SEA assigns these from Cα geometry alone — distances and angles — without requiring backbone oxygens, so it works on any Cα trace.

Q: What do the rendered images show?
A: The six renders are orthographic views along the three Cartesian axes in both directions. Representation (cartoon, sticks, or surface) and color scheme (sequence-rainbow or by-chain) vary across proteins so the training set covers all the common visualization conventions.

Q: What does the local fold look like, residue by residue?
A: Foldseek's 3Di representation compresses backbone geometry into a per-residue letter drawn from a learned twenty-state alphabet. It captures the tertiary interaction pattern around each residue — which residues are packed against it in space, regardless of where they are in sequence.

Q: What do the diagnostic plots show?
A: The contact map is a binary N×N matrix image: pixel (i, j) is dark where Cα_i and Cα_j are within 8 Å and |i−j|>4. Because the |i−j|>4 filter removes local helical contacts, off-diagonal stripes parallel to the main diagonal indicate parallel β-sheets; stripes perpendicular to it indicate antiparallel β-sheets. The Ramachandran plot scatters every residue's (φ, ψ) pair against the sterically allowed regions. The PAE heatmap renders the predicted-aligned-error matrix.